Protein AF-A0A2S9G1L8-F1 (afdb_monomer_lite)

Secondary structure (DSSP, 8-state):
--HHHHHHHTTS---TT---BPPP--EEETTEEES----TTEEEEEEEE-TTS-EEEEEEET----TT-TTS-----HHHHHTT-

Structure (mmCIF, N/CA/C/O backbone):
data_AF-A0A2S9G1L8-F1
#
_entry.id   AF-A0A2S9G1L8-F1
#
loop_
_atom_site.group_PDB
_atom_site.id
_atom_site.type_symbol
_atom_site.label_atom_id
_atom_site.label_alt_id
_atom_site.label_comp_id
_atom_site.label_asym_id
_atom_site.label_entity_id
_atom_site.label_seq_id
_atom_site.pdbx_PDB_ins_code
_atom_site.Cartn_x
_atom_site.Cartn_y
_atom_site.Cartn_z
_atom_site.occupancy
_atom_site.B_iso_or_equiv
_atom_site.auth_seq_id
_atom_site.auth_comp_id
_atom_site.auth_asym_id
_atom_site.auth_atom_id
_atom_site.pdbx_PDB_model_num
ATOM 1 N N . ARG A 1 1 ? 12.736 -17.080 -14.527 1.00 77.69 1 ARG A N 1
ATOM 2 C CA . ARG A 1 1 ? 12.614 -15.604 -14.627 1.00 77.69 1 ARG A CA 1
ATOM 3 C C . ARG A 1 1 ? 11.979 -15.289 -15.976 1.00 77.69 1 ARG A C 1
ATOM 5 O O . ARG A 1 1 ? 12.673 -15.387 -16.978 1.00 77.69 1 ARG A O 1
ATOM 12 N N . SER A 1 2 ? 10.672 -15.035 -16.015 1.00 94.88 2 SER A N 1
ATOM 13 C CA . SER A 1 2 ? 9.95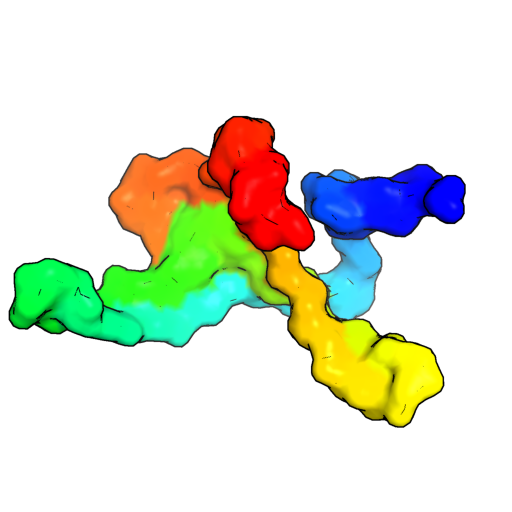2 -14.648 -17.238 1.00 94.88 2 SER A CA 1
ATOM 14 C C . SER A 1 2 ? 9.723 -13.136 -17.257 1.00 94.88 2 SER A C 1
ATOM 16 O O . SER A 1 2 ? 9.755 -12.491 -16.207 1.00 94.88 2 SER A O 1
ATOM 18 N N . ARG A 1 3 ? 9.495 -12.571 -18.448 1.00 95.00 3 ARG A N 1
ATOM 19 C CA . ARG A 1 3 ? 9.118 -11.158 -18.597 1.00 95.00 3 ARG A CA 1
ATOM 20 C C . ARG A 1 3 ? 7.815 -10.861 -17.854 1.00 95.00 3 ARG A C 1
ATOM 22 O O . ARG A 1 3 ? 7.751 -9.869 -17.141 1.00 95.00 3 ARG A O 1
ATOM 29 N N . ASP A 1 4 ? 6.841 -11.757 -17.958 1.00 93.44 4 ASP A N 1
ATOM 30 C CA . ASP A 1 4 ? 5.531 -11.598 -17.321 1.00 93.44 4 ASP A CA 1
ATOM 31 C C . ASP A 1 4 ? 5.637 -11.635 -15.797 1.00 93.44 4 ASP A C 1
ATOM 33 O O . ASP A 1 4 ? 5.053 -10.798 -15.118 1.00 93.44 4 ASP A O 1
ATOM 37 N N . GLY A 1 5 ? 6.463 -12.537 -15.252 1.00 92.31 5 GLY A N 1
ATOM 38 C CA . GLY A 1 5 ? 6.722 -12.591 -13.813 1.00 92.31 5 GLY A CA 1
ATOM 39 C C . GLY A 1 5 ? 7.392 -11.317 -13.299 1.00 92.31 5 GLY A C 1
ATOM 40 O O . GLY A 1 5 ? 7.032 -10.820 -12.238 1.00 92.31 5 GLY A O 1
ATOM 41 N N . LEU A 1 6 ? 8.328 -10.743 -14.064 1.00 94.38 6 LEU A N 1
ATOM 42 C CA . LEU A 1 6 ? 8.898 -9.437 -13.728 1.00 94.38 6 LEU A CA 1
ATOM 43 C C . LEU A 1 6 ? 7.833 -8.335 -13.801 1.00 94.38 6 LEU A C 1
ATOM 45 O O . LEU A 1 6 ? 7.759 -7.521 -12.889 1.00 94.38 6 LEU A O 1
ATOM 49 N N . GLY A 1 7 ? 7.008 -8.333 -14.852 1.00 94.69 7 GLY A N 1
ATOM 50 C CA . GLY A 1 7 ? 5.916 -7.380 -15.043 1.00 94.69 7 GLY A CA 1
ATOM 51 C C . GLY A 1 7 ? 4.921 -7.382 -13.883 1.00 94.69 7 GLY A C 1
ATOM 52 O O . GLY A 1 7 ? 4.560 -6.310 -13.404 1.00 94.69 7 GLY A O 1
ATOM 53 N N . LEU A 1 8 ? 4.556 -8.565 -13.385 1.00 92.19 8 LEU A N 1
ATOM 54 C CA . LEU A 1 8 ? 3.724 -8.730 -12.194 1.00 92.19 8 LEU A CA 1
ATOM 55 C C . LEU A 1 8 ? 4.376 -8.111 -10.955 1.00 92.19 8 LEU A C 1
ATOM 57 O O . LEU A 1 8 ? 3.768 -7.283 -10.282 1.00 92.19 8 LEU A O 1
ATOM 61 N N . LEU A 1 9 ? 5.632 -8.471 -10.677 1.00 91.31 9 LEU A N 1
ATOM 62 C CA . LEU A 1 9 ? 6.340 -8.034 -9.469 1.00 91.31 9 LEU A CA 1
ATOM 63 C C . LEU A 1 9 ? 6.638 -6.529 -9.431 1.00 91.31 9 LEU A C 1
ATOM 65 O O . LEU A 1 9 ? 6.905 -6.001 -8.356 1.00 91.31 9 LEU A O 1
ATOM 69 N N . VAL A 1 10 ? 6.602 -5.836 -10.573 1.00 92.25 10 VAL A N 1
ATOM 70 C CA . VAL A 1 10 ? 6.771 -4.371 -10.648 1.00 92.25 10 VAL A CA 1
ATOM 71 C C . VAL A 1 10 ? 5.465 -3.627 -10.944 1.00 92.25 10 VAL A C 1
ATOM 73 O O . VAL A 1 10 ? 5.490 -2.418 -11.151 1.00 92.25 10 VAL A O 1
ATOM 76 N N . GLY A 1 11 ? 4.327 -4.329 -10.992 1.00 90.25 11 GLY A N 1
ATOM 77 C CA . GLY A 1 11 ? 3.013 -3.736 -11.264 1.00 90.25 11 GLY A CA 1
ATOM 78 C C . GLY A 1 11 ? 2.803 -3.243 -12.700 1.00 90.25 11 GLY A C 1
ATOM 79 O O . GLY A 1 11 ? 1.852 -2.512 -12.956 1.00 90.25 11 GLY A O 1
ATOM 80 N N . ALA A 1 12 ? 3.668 -3.629 -13.642 1.00 93.12 12 ALA A N 1
ATOM 81 C CA . ALA A 1 12 ? 3.526 -3.304 -15.064 1.00 93.12 12 ALA A CA 1
ATOM 82 C C . ALA A 1 12 ? 2.573 -4.259 -15.803 1.00 93.12 12 ALA A C 1
ATOM 84 O O . ALA A 1 12 ? 2.093 -3.936 -16.888 1.00 93.12 12 ALA A O 1
ATOM 85 N N . LEU A 1 13 ? 2.312 -5.435 -15.229 1.00 93.94 13 LEU A N 1
ATOM 86 C CA . LEU A 1 13 ? 1.372 -6.423 -15.744 1.00 93.94 13 LEU A CA 1
ATOM 87 C C . LEU A 1 13 ? 0.519 -6.945 -14.590 1.00 93.94 13 LEU A C 1
ATOM 89 O O . LEU A 1 13 ? 1.025 -7.649 -13.723 1.00 93.94 13 LEU A O 1
ATOM 93 N N . ILE A 1 14 ? -0.771 -6.625 -14.595 1.00 91.62 14 ILE A N 1
ATOM 94 C CA . ILE A 1 14 ? -1.736 -7.163 -13.635 1.00 91.62 14 ILE A CA 1
ATOM 95 C C . ILE A 1 14 ? -2.623 -8.175 -14.374 1.00 91.62 14 ILE A C 1
ATOM 97 O O . ILE A 1 14 ? -3.163 -7.822 -15.427 1.00 91.62 14 ILE A O 1
ATOM 101 N N . PRO A 1 15 ? -2.753 -9.421 -13.880 1.00 90.56 15 PRO A N 1
ATOM 102 C CA . PRO A 1 15 ? -3.670 -10.406 -14.444 1.00 90.56 15 PRO A CA 1
ATOM 103 C C . PRO A 1 15 ? -5.095 -9.853 -14.519 1.00 90.56 15 PRO A C 1
ATOM 105 O O . PRO A 1 15 ? -5.526 -9.122 -13.631 1.00 90.56 15 PRO A O 1
ATOM 108 N N . SER A 1 16 ? -5.837 -10.188 -15.574 1.00 91.75 16 SER A N 1
ATOM 109 C CA . SER A 1 16 ? -7.181 -9.634 -15.804 1.00 91.75 16 SER A CA 1
ATOM 110 C C . SER A 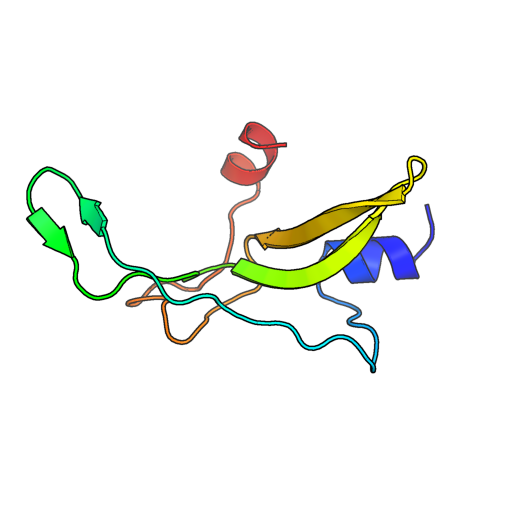1 16 ? -8.212 -10.038 -14.745 1.00 91.75 16 SER A C 1
ATOM 112 O O . SER A 1 16 ? -9.244 -9.390 -14.616 1.00 91.75 16 SER A O 1
ATOM 114 N N . ASP A 1 17 ? -7.953 -11.131 -14.037 1.00 90.69 17 ASP A N 1
ATOM 115 C CA . ASP A 1 17 ? -8.756 -11.680 -12.948 1.00 90.69 17 ASP A CA 1
ATOM 116 C C . ASP A 1 17 ? -8.293 -11.208 -11.559 1.00 90.69 17 ASP A C 1
ATOM 118 O O . ASP A 1 17 ? -9.003 -11.407 -10.572 1.00 90.69 17 ASP A O 1
ATOM 122 N N . ALA A 1 18 ? -7.136 -10.545 -11.463 1.00 91.81 18 ALA A N 1
ATOM 123 C CA . ALA A 1 18 ? -6.691 -9.941 -10.218 1.00 91.81 18 ALA A CA 1
ATOM 124 C C . ALA A 1 18 ? -7.530 -8.696 -9.907 1.00 91.81 18 ALA A C 1
ATOM 126 O O . ALA A 1 18 ? -7.788 -7.855 -10.769 1.00 91.81 18 ALA A O 1
ATOM 127 N N . THR A 1 19 ? -7.913 -8.547 -8.640 1.00 94.56 19 THR A N 1
ATOM 128 C CA . THR A 1 19 ? -8.603 -7.354 -8.135 1.00 94.56 19 THR A CA 1
ATOM 129 C C . THR A 1 19 ? -7.735 -6.708 -7.061 1.00 94.56 19 THR A C 1
ATOM 131 O O . THR A 1 19 ? -7.908 -7.014 -5.881 1.00 94.56 19 TH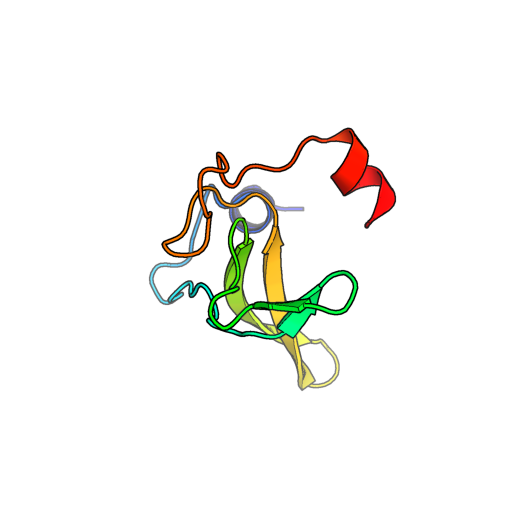R A O 1
ATOM 134 N N . PRO A 1 20 ? -6.769 -5.846 -7.437 1.00 95.44 20 PRO A N 1
ATOM 135 C CA . PRO A 1 20 ? -5.898 -5.218 -6.461 1.00 95.44 20 PRO A CA 1
ATOM 136 C C . PRO A 1 20 ? -6.678 -4.335 -5.490 1.00 95.44 20 PRO A C 1
ATOM 138 O O . PRO A 1 20 ? -7.529 -3.546 -5.908 1.00 95.44 20 PRO A O 1
ATOM 141 N N . VAL A 1 21 ? -6.353 -4.413 -4.202 1.00 97.31 21 VAL A N 1
ATOM 142 C CA . VAL A 1 21 ? -7.012 -3.615 -3.161 1.00 97.31 21 VAL A CA 1
ATOM 143 C C . VAL A 1 21 ? -6.002 -2.868 -2.303 1.00 97.31 21 VAL A C 1
ATOM 145 O O . VAL A 1 21 ? -4.916 -3.359 -2.020 1.00 97.31 21 VAL A O 1
ATOM 148 N N . ALA A 1 22 ? -6.381 -1.668 -1.867 1.00 98.25 22 ALA A N 1
ATOM 149 C CA . ALA A 1 22 ? -5.713 -0.972 -0.774 1.00 98.25 22 ALA A CA 1
ATOM 150 C C . ALA A 1 22 ? -6.543 -1.192 0.492 1.00 98.25 22 ALA A C 1
ATOM 152 O O . ALA A 1 22 ? -7.734 -0.869 0.508 1.00 98.25 22 ALA A O 1
ATOM 153 N N . GLN A 1 23 ? -5.945 -1.737 1.545 1.00 98.44 23 GLN A N 1
ATOM 154 C CA . GLN A 1 23 ? -6.653 -2.028 2.783 1.00 98.44 23 GLN A CA 1
ATOM 155 C C . GLN A 1 23 ? -6.766 -0.766 3.643 1.00 98.44 23 GLN A C 1
ATOM 157 O O . GLN A 1 23 ? -5.834 0.034 3.752 1.00 98.44 23 GLN A O 1
ATOM 162 N N . ALA A 1 24 ? -7.929 -0.578 4.268 1.00 98.25 24 ALA A N 1
ATOM 163 C CA . ALA A 1 24 ? -8.148 0.470 5.257 1.00 98.25 24 ALA A CA 1
ATOM 164 C C . ALA A 1 24 ? -7.788 -0.050 6.651 1.00 98.25 24 ALA A C 1
ATOM 166 O O . ALA A 1 24 ? -8.188 -1.147 7.032 1.00 98.25 24 ALA A O 1
ATOM 167 N N . TYR A 1 25 ? -7.097 0.764 7.443 1.00 98.38 25 TYR A N 1
ATOM 168 C CA . TYR A 1 25 ? -6.848 0.478 8.854 1.00 98.38 25 TYR A CA 1
ATOM 169 C C . TYR A 1 25 ? -6.668 1.778 9.646 1.00 98.38 25 TYR A C 1
ATOM 171 O O . TYR A 1 25 ? -6.663 2.875 9.087 1.00 98.38 25 TYR A O 1
ATOM 179 N N . ALA A 1 26 ? -6.533 1.663 10.964 1.00 98.31 26 ALA A N 1
ATOM 180 C CA . ALA A 1 26 ? -6.292 2.761 11.897 1.00 98.31 26 ALA A CA 1
ATOM 181 C C . ALA A 1 26 ? -5.197 2.351 12.892 1.00 98.31 26 ALA A C 1
ATOM 183 O O . ALA A 1 26 ? -4.804 1.186 12.941 1.00 98.31 26 ALA A O 1
ATOM 184 N N . GLY A 1 27 ? -4.682 3.288 13.686 1.00 98.25 27 GLY A N 1
ATOM 185 C CA . GLY A 1 27 ? -3.670 2.941 14.684 1.00 98.25 27 GLY A CA 1
ATOM 186 C C . GLY A 1 27 ? -3.165 4.123 15.492 1.00 98.25 27 GLY A C 1
ATOM 187 O O . GLY A 1 27 ? -3.378 5.275 15.129 1.00 98.25 27 GLY A O 1
ATOM 188 N N . HIS A 1 28 ? -2.475 3.835 16.594 1.00 98.25 28 HIS A N 1
ATOM 189 C CA . HIS A 1 28 ? -1.787 4.861 17.372 1.00 98.25 28 HIS A CA 1
ATOM 190 C C . HIS A 1 28 ? -0.395 5.116 16.786 1.00 98.25 28 HIS A C 1
ATOM 192 O O . HIS A 1 28 ? 0.396 4.188 16.632 1.00 98.25 28 HIS A O 1
ATOM 198 N N . GLN A 1 29 ? -0.080 6.372 16.472 1.00 97.69 29 GLN A N 1
ATOM 199 C CA . GLN A 1 29 ? 1.249 6.796 16.032 1.00 97.69 29 GLN A CA 1
ATOM 200 C C . GLN A 1 29 ? 1.790 7.810 17.038 1.00 97.69 29 GLN A C 1
ATOM 202 O O . GLN A 1 29 ? 1.145 8.826 17.291 1.00 97.69 29 GLN A O 1
ATOM 207 N N . PHE A 1 30 ? 2.956 7.524 17.626 1.00 97.75 30 PHE A N 1
ATOM 208 C CA . PHE A 1 30 ? 3.611 8.400 18.610 1.00 97.75 30 PHE A CA 1
ATOM 209 C C . PHE A 1 30 ? 2.681 8.836 19.764 1.00 97.75 30 PHE A C 1
ATOM 211 O O . PHE A 1 30 ? 2.693 9.987 20.186 1.00 97.75 30 PHE A O 1
ATOM 218 N N . GLY A 1 31 ? 1.840 7.917 20.252 1.00 97.56 31 GLY A N 1
ATOM 219 C CA . GLY A 1 31 ? 0.907 8.153 21.362 1.00 97.56 31 GLY A CA 1
ATOM 220 C C . GLY A 1 31 ? -0.448 8.763 20.976 1.00 97.56 31 GLY A C 1
ATOM 221 O O . GLY A 1 31 ? -1.362 8.737 21.792 1.00 97.56 31 GLY A O 1
ATOM 222 N N . GLY A 1 32 ? -0.628 9.251 19.745 1.00 98.50 32 GLY A N 1
ATOM 223 C CA . GLY A 1 32 ? -1.912 9.768 19.259 1.00 98.50 32 GLY A CA 1
ATOM 224 C C . GLY A 1 32 ? -2.678 8.748 18.418 1.00 98.50 32 GLY A C 1
ATOM 225 O O . GLY A 1 32 ? -2.089 8.096 17.555 1.00 98.50 32 GLY A O 1
ATOM 226 N N . PHE A 1 33 ? -3.993 8.621 18.626 1.00 98.25 33 PHE A N 1
ATOM 227 C CA . PHE A 1 33 ? -4.836 7.789 17.765 1.00 98.25 33 PHE A CA 1
ATOM 228 C C . PHE A 1 33 ? -5.050 8.444 16.398 1.00 98.25 33 PHE A C 1
ATOM 230 O O . PHE A 1 33 ? -5.511 9.581 16.312 1.00 98.25 33 PHE A O 1
ATOM 237 N N . GLN A 1 34 ? -4.761 7.705 15.328 1.00 97.62 34 GLN A N 1
ATOM 238 C CA . GLN A 1 34 ? -5.062 8.087 13.955 1.00 97.62 34 GLN A CA 1
ATOM 239 C C . GLN A 1 34 ? -6.227 7.238 13.437 1.00 97.62 34 GLN A C 1
ATOM 241 O O . GLN A 1 34 ? -6.023 6.063 13.116 1.00 97.62 34 GLN A O 1
ATOM 246 N N . PRO A 1 35 ? -7.442 7.809 13.312 1.00 97.00 35 PRO A N 1
ATOM 247 C CA . PRO A 1 35 ? -8.636 7.053 12.930 1.00 97.00 35 PRO A CA 1
ATOM 248 C C . PRO A 1 35 ? -8.630 6.620 11.461 1.00 97.00 35 PRO A C 1
ATOM 250 O O . PRO A 1 35 ? -9.465 5.819 11.054 1.00 97.00 35 PRO A O 1
ATOM 253 N N . ARG A 1 36 ? -7.718 7.166 10.647 1.00 96.38 36 ARG A N 1
ATOM 254 C CA . ARG A 1 36 ? -7.629 6.871 9.219 1.00 96.38 36 ARG A CA 1
ATOM 255 C C . ARG A 1 36 ? -6.178 6.737 8.777 1.00 96.38 36 ARG A C 1
ATOM 257 O O . ARG A 1 36 ? -5.492 7.726 8.508 1.00 96.38 36 ARG A O 1
ATOM 264 N N . LEU A 1 37 ? -5.741 5.489 8.708 1.00 97.69 37 LEU A N 1
ATOM 265 C CA . LEU A 1 37 ? -4.558 5.035 7.992 1.00 97.69 37 LEU A CA 1
ATOM 266 C C . LEU A 1 37 ? -5.039 4.235 6.768 1.00 97.69 37 LEU A C 1
ATOM 268 O O . LEU A 1 37 ? -6.048 4.592 6.161 1.00 97.69 37 LEU A O 1
ATOM 272 N N . GLY A 1 38 ? -4.309 3.191 6.400 1.00 98.06 38 GLY A N 1
ATOM 273 C CA . GLY A 1 38 ? -4.537 2.385 5.213 1.00 98.06 38 GLY A CA 1
ATOM 274 C C . GLY A 1 38 ? -3.272 2.272 4.375 1.00 98.06 38 GLY A C 1
ATOM 275 O O . GLY A 1 38 ? -2.289 2.988 4.614 1.00 98.06 38 GLY A O 1
ATOM 276 N N . ASP A 1 39 ? -3.317 1.401 3.374 1.00 98.44 39 ASP A N 1
ATOM 277 C CA . ASP A 1 39 ? -2.211 1.171 2.452 1.00 98.44 39 ASP A CA 1
ATOM 278 C C . ASP A 1 39 ? -1.992 2.390 1.563 1.00 98.44 39 ASP A C 1
ATOM 280 O O . ASP A 1 39 ? -2.473 2.473 0.439 1.00 98.44 39 ASP A O 1
ATOM 284 N N . GLY A 1 40 ? -1.272 3.391 2.066 1.00 97.94 40 GLY A N 1
ATOM 285 C CA . GLY A 1 40 ? -1.076 4.657 1.357 1.00 97.94 40 GLY A CA 1
ATOM 286 C C . GLY A 1 40 ? -0.134 4.580 0.151 1.00 97.94 40 GLY A C 1
ATOM 287 O O . GLY A 1 40 ? -0.054 5.536 -0.617 1.00 97.94 40 GLY A O 1
ATOM 288 N N . ARG A 1 41 ? 0.603 3.473 0.013 1.00 97.56 41 ARG A N 1
ATOM 289 C CA . ARG A 1 41 ? 1.619 3.249 -1.030 1.00 97.56 41 ARG A CA 1
ATOM 290 C C . ARG A 1 41 ? 1.766 1.778 -1.421 1.00 97.56 41 ARG A C 1
ATOM 292 O O . ARG A 1 41 ? 2.852 1.361 -1.813 1.00 97.56 41 ARG A O 1
ATOM 299 N N . ALA A 1 42 ? 0.746 0.967 -1.179 1.00 97.38 42 ALA A N 1
ATOM 300 C CA . ALA A 1 42 ? 0.781 -0.452 -1.493 1.00 97.38 42 ALA A CA 1
ATOM 301 C C . ALA A 1 42 ? -0.587 -0.917 -1.985 1.00 97.38 42 ALA A C 1
ATOM 303 O O . ALA A 1 42 ? -1.609 -0.326 -1.638 1.00 97.38 42 ALA A O 1
ATOM 304 N N . LEU A 1 43 ? -0.578 -1.969 -2.794 1.00 97.31 43 LEU A N 1
ATOM 305 C CA . LEU A 1 43 ? -1.770 -2.708 -3.187 1.00 97.31 43 LEU A CA 1
ATOM 306 C C . LEU A 1 43 ? -1.547 -4.188 -2.894 1.00 97.31 43 LEU A C 1
ATOM 308 O O . LEU A 1 43 ? -0.508 -4.738 -3.268 1.00 97.31 43 LEU A O 1
ATOM 312 N N . LEU A 1 44 ? -2.522 -4.832 -2.260 1.00 97.25 44 LEU A N 1
ATOM 313 C CA . LEU A 1 44 ? -2.642 -6.283 -2.253 1.00 97.25 44 LEU A CA 1
ATOM 314 C C . LEU A 1 44 ? -3.083 -6.687 -3.653 1.00 97.25 44 LEU A C 1
ATOM 316 O O . LEU A 1 44 ? -4.216 -6.410 -4.034 1.00 97.25 44 LEU A O 1
ATOM 320 N N . LEU A 1 45 ? -2.189 -7.288 -4.434 1.00 95.06 45 LEU A N 1
ATOM 321 C CA . LEU A 1 45 ? -2.499 -7.730 -5.795 1.00 95.06 45 LEU A CA 1
ATOM 322 C C . LEU A 1 45 ? -3.405 -8.967 -5.797 1.00 95.06 45 LEU A C 1
ATOM 324 O O . LEU A 1 45 ? -4.166 -9.170 -6.740 1.00 95.06 45 LEU A O 1
ATOM 328 N N . GLY A 1 46 ? -3.311 -9.776 -4.744 1.00 93.56 46 GLY A N 1
ATOM 329 C CA . GLY A 1 46 ? -4.071 -11.001 -4.546 1.00 93.56 46 GLY A CA 1
ATOM 330 C C . GLY A 1 46 ? -3.329 -11.958 -3.620 1.00 93.56 46 GLY A C 1
ATOM 331 O O . GLY A 1 46 ? -2.342 -11.588 -2.981 1.00 93.56 46 GLY A O 1
ATOM 332 N N . GLU A 1 47 ? -3.790 -13.201 -3.594 1.00 94.12 47 GLU A N 1
ATOM 333 C CA . GLU A 1 47 ? -3.215 -14.284 -2.803 1.00 94.12 47 GLU A CA 1
ATOM 334 C C . GLU A 1 47 ? -2.672 -15.369 -3.737 1.00 94.12 47 GLU A C 1
ATOM 336 O O . GLU A 1 47 ? -3.270 -15.693 -4.764 1.00 94.12 47 GLU A O 1
ATOM 341 N N . LEU A 1 48 ? -1.526 -15.939 -3.384 1.00 91.00 48 LEU A N 1
ATOM 342 C CA . LEU A 1 48 ? -0.894 -17.044 -4.090 1.00 91.00 48 LEU A CA 1
ATOM 343 C C . LEU A 1 48 ? -0.898 -18.278 -3.197 1.00 91.00 48 LEU A C 1
ATOM 345 O O . LEU A 1 48 ? -0.596 -18.195 -2.010 1.00 91.00 48 LEU A O 1
ATOM 349 N N . THR A 1 49 ? -1.182 -19.441 -3.773 1.00 95.31 49 THR A N 1
ATOM 350 C CA . THR A 1 49 ? -0.942 -20.718 -3.094 1.00 95.31 49 THR A CA 1
ATOM 351 C C . THR A 1 49 ? 0.528 -21.096 -3.261 1.00 95.31 49 THR A C 1
ATOM 353 O O . THR A 1 49 ? 1.019 -21.226 -4.383 1.00 95.31 49 THR A O 1
ATOM 356 N N . ASP A 1 50 ? 1.248 -21.241 -2.153 1.00 94.31 50 ASP A N 1
ATOM 357 C CA . ASP A 1 50 ? 2.636 -21.683 -2.146 1.00 94.31 50 ASP A CA 1
ATOM 358 C C . ASP A 1 50 ? 2.758 -23.195 -2.409 1.00 94.31 50 ASP A C 1
ATOM 360 O O . ASP A 1 50 ? 1.773 -23.933 -2.466 1.00 94.31 50 ASP A O 1
ATOM 364 N N . ALA A 1 51 ? 3.990 -23.684 -2.576 1.00 95.00 51 ALA A N 1
ATOM 365 C CA . ALA A 1 51 ? 4.249 -25.090 -2.894 1.00 95.00 51 ALA A CA 1
ATOM 366 C C . ALA A 1 51 ? 3.799 -26.074 -1.795 1.00 95.00 51 ALA A C 1
ATOM 368 O O . ALA A 1 51 ? 3.699 -27.271 -2.056 1.00 95.00 51 ALA A O 1
ATOM 369 N N . SER A 1 52 ? 3.542 -25.586 -0.579 1.00 96.94 52 SER A N 1
ATOM 370 C CA . SER A 1 52 ? 3.010 -26.379 0.532 1.00 96.94 52 SER A CA 1
ATOM 371 C C . SER A 1 52 ? 1.486 -26.302 0.652 1.00 96.94 52 SER A C 1
ATOM 373 O O . SER A 1 52 ? 0.917 -26.910 1.556 1.00 96.94 52 SER A O 1
ATOM 375 N N . GLY A 1 53 ? 0.817 -25.582 -0.254 1.00 96.88 53 GLY A N 1
ATOM 376 C CA . GLY A 1 53 ? -0.628 -25.359 -0.222 1.00 96.88 53 GLY A CA 1
ATOM 377 C C . GLY A 1 53 ? -1.058 -24.183 0.660 1.00 96.88 53 GLY A C 1
ATOM 378 O O . GLY A 1 53 ? -2.253 -23.974 0.846 1.00 96.88 53 GLY A O 1
ATOM 379 N N . GLY A 1 54 ? -0.116 -23.419 1.219 1.00 97.69 54 GLY A N 1
ATOM 380 C CA . GLY A 1 54 ? -0.407 -22.261 2.061 1.00 97.69 54 GLY A CA 1
ATOM 381 C C . GLY A 1 54 ? -0.723 -21.015 1.238 1.00 97.69 54 GLY A C 1
ATOM 382 O O . GLY A 1 54 ? -0.085 -20.768 0.220 1.00 97.69 54 GLY A O 1
ATOM 383 N N . LEU A 1 55 ? -1.677 -20.201 1.688 1.00 97.12 55 LEU A N 1
ATOM 384 C CA . LEU A 1 55 ? -1.956 -18.905 1.067 1.00 97.12 55 LEU A CA 1
ATOM 385 C C . LEU A 1 55 ? -0.916 -17.856 1.482 1.00 97.12 55 LEU A C 1
ATOM 387 O O . LEU A 1 55 ? -0.491 -17.794 2.640 1.00 97.12 55 LEU A O 1
ATOM 391 N N . ARG A 1 56 ? -0.500 -17.037 0.516 1.00 96.12 56 ARG A N 1
ATOM 392 C CA . ARG A 1 56 ? 0.459 -15.943 0.668 1.00 96.12 56 ARG A CA 1
ATOM 393 C C . ARG A 1 56 ? -0.054 -14.698 -0.030 1.00 96.12 56 ARG A C 1
ATOM 395 O O . ARG A 1 56 ? -0.243 -14.706 -1.243 1.00 96.12 56 ARG A O 1
ATOM 402 N N . ASP A 1 57 ? -0.175 -13.616 0.717 1.00 96.19 57 ASP A N 1
ATOM 403 C CA . ASP A 1 57 ? -0.487 -12.306 0.160 1.00 96.19 57 ASP A CA 1
ATOM 404 C C . ASP A 1 57 ? 0.654 -11.810 -0.730 1.00 96.19 57 ASP A C 1
ATOM 406 O O . ASP A 1 57 ? 1.822 -11.786 -0.327 1.00 96.19 57 ASP A O 1
ATOM 410 N N . LEU A 1 58 ? 0.308 -11.350 -1.930 1.00 94.50 58 LEU A N 1
ATOM 411 C CA . LEU A 1 58 ? 1.217 -10.619 -2.799 1.00 94.50 58 LEU A CA 1
ATOM 412 C C . LEU A 1 58 ? 0.942 -9.119 -2.675 1.00 94.50 58 LEU A C 1
ATOM 414 O O . LEU A 1 58 ? 0.113 -8.557 -3.390 1.00 94.50 58 LEU A O 1
ATOM 418 N N . HIS A 1 59 ? 1.663 -8.460 -1.770 1.00 96.75 59 HIS A N 1
ATOM 419 C CA . HIS A 1 59 ? 1.602 -7.011 -1.582 1.00 96.75 59 HIS A CA 1
ATOM 420 C C . HIS A 1 59 ? 2.678 -6.291 -2.407 1.00 96.75 59 HIS A C 1
ATOM 422 O O . HIS A 1 59 ? 3.875 -6.497 -2.202 1.00 96.75 59 HIS A O 1
ATOM 428 N N . LEU A 1 60 ? 2.264 -5.391 -3.303 1.00 96.38 60 LEU A N 1
ATOM 429 C CA . LEU A 1 60 ? 3.174 -4.564 -4.094 1.00 96.38 60 LEU A CA 1
ATOM 430 C C . LEU A 1 60 ? 3.389 -3.206 -3.425 1.00 96.38 60 LEU A C 1
ATOM 432 O O . LEU A 1 60 ? 2.533 -2.325 -3.485 1.00 96.38 60 LEU A O 1
ATOM 436 N N . LYS A 1 61 ? 4.556 -3.022 -2.806 1.00 97.19 61 LYS A N 1
ATOM 437 C CA . LYS A 1 61 ? 4.947 -1.765 -2.158 1.00 97.19 61 LYS A CA 1
ATOM 438 C C . LYS A 1 61 ? 5.540 -0.780 -3.165 1.00 97.19 61 LYS A C 1
ATOM 440 O O . LYS A 1 61 ? 6.406 -1.130 -3.957 1.00 97.19 61 LYS A O 1
ATOM 445 N N . GLY A 1 62 ? 5.108 0.475 -3.093 1.00 96.50 62 GLY A N 1
ATOM 446 C CA . GLY A 1 62 ? 5.450 1.509 -4.069 1.00 96.50 62 GLY A CA 1
ATOM 447 C C . GLY A 1 62 ? 4.596 1.458 -5.336 1.00 96.50 62 GLY A C 1
ATOM 448 O O . GLY A 1 62 ? 5.006 2.012 -6.350 1.00 96.50 62 GLY A O 1
ATOM 449 N N . SER A 1 63 ? 3.423 0.818 -5.284 1.00 95.44 63 SER A N 1
ATOM 450 C CA . SER A 1 63 ? 2.487 0.661 -6.408 1.00 95.44 63 SER A CA 1
ATOM 451 C C . SER A 1 63 ? 1.836 1.967 -6.887 1.00 95.44 63 SER A C 1
ATOM 453 O O . SER A 1 63 ? 1.040 1.946 -7.821 1.00 95.44 63 SER A O 1
ATOM 455 N N . GLY A 1 64 ? 2.131 3.099 -6.243 1.00 95.19 64 GLY A N 1
ATOM 456 C CA . GLY A 1 64 ? 1.516 4.392 -6.514 1.00 95.19 64 GLY A CA 1
ATOM 457 C C . GLY A 1 64 ? 0.487 4.797 -5.460 1.00 95.19 64 GLY A C 1
ATOM 458 O O . GLY A 1 64 ? 0.302 4.147 -4.427 1.00 95.19 64 GLY A O 1
ATOM 459 N N . ARG A 1 65 ? -0.152 5.947 -5.701 1.00 96.94 65 ARG A N 1
ATOM 460 C CA . ARG A 1 65 ? -1.103 6.554 -4.759 1.00 96.94 65 ARG A CA 1
ATOM 461 C C . ARG A 1 65 ? -2.372 5.722 -4.645 1.00 96.94 65 ARG A C 1
ATOM 463 O O . ARG A 1 65 ? -2.960 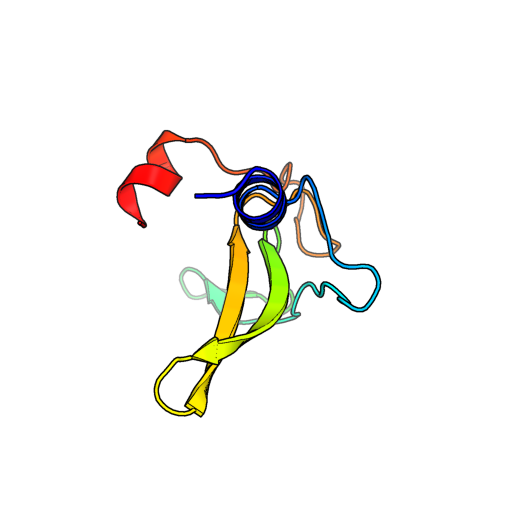5.327 -5.645 1.00 96.94 65 ARG A O 1
ATOM 470 N N . THR A 1 66 ? -2.855 5.594 -3.417 1.00 97.31 66 THR A N 1
ATOM 471 C CA . THR A 1 66 ? -4.179 5.053 -3.095 1.00 97.31 66 THR A CA 1
ATOM 472 C C . THR A 1 66 ? -5.026 6.136 -2.409 1.00 97.31 66 THR A C 1
ATOM 474 O O . THR A 1 66 ? -4.493 7.194 -2.038 1.00 97.31 66 THR A O 1
ATOM 477 N N . PRO A 1 67 ? -6.326 5.895 -2.150 1.00 97.06 67 PRO A N 1
ATOM 478 C CA . PRO A 1 67 ? -7.139 6.784 -1.314 1.00 97.06 67 PRO A CA 1
ATOM 479 C C . PRO A 1 67 ? -6.547 7.060 0.085 1.00 97.06 67 PRO A C 1
ATOM 481 O O . PRO A 1 67 ? -6.887 8.065 0.710 1.00 97.06 67 PRO A O 1
ATOM 484 N N . PHE A 1 68 ? -5.620 6.220 0.569 1.00 97.94 68 PHE A N 1
ATOM 485 C CA . PHE A 1 68 ? -4.978 6.339 1.884 1.00 97.94 68 PHE A CA 1
ATOM 486 C C . PHE A 1 68 ? -3.608 7.047 1.856 1.00 97.94 68 PHE A C 1
ATOM 488 O O . PHE A 1 68 ? -2.939 7.142 2.887 1.00 97.94 68 PHE A O 1
ATOM 495 N N . ALA A 1 69 ? -3.176 7.586 0.707 1.00 96.06 69 ALA A N 1
ATOM 496 C CA . ALA A 1 69 ? -1.842 8.177 0.529 1.00 96.06 69 ALA A CA 1
ATOM 497 C C . ALA A 1 69 ? -1.570 9.447 1.367 1.00 96.06 69 ALA A C 1
ATOM 499 O O . ALA A 1 69 ? -0.412 9.818 1.545 1.00 96.06 69 ALA A O 1
ATOM 500 N N . ARG A 1 70 ? -2.609 10.124 1.888 1.00 93.25 70 ARG A N 1
ATOM 501 C CA . ARG A 1 70 ? -2.511 11.285 2.812 1.00 93.25 70 ARG A CA 1
ATOM 502 C C . ARG A 1 70 ? -1.510 12.376 2.376 1.00 93.25 70 ARG A C 1
ATOM 504 O O . ARG A 1 70 ? -0.832 12.970 3.205 1.00 93.25 70 ARG A O 1
ATOM 511 N N . GLY A 1 71 ? -1.436 12.640 1.070 1.00 92.81 71 GLY A N 1
ATOM 512 C CA . GLY A 1 71 ? -0.552 13.652 0.475 1.00 92.81 71 GLY A CA 1
ATOM 513 C C . GLY A 1 71 ? 0.779 13.121 -0.069 1.00 92.81 71 GLY A C 1
ATOM 514 O O . GLY A 1 71 ? 1.463 13.858 -0.769 1.00 92.81 71 GLY A O 1
ATOM 515 N N . GLY A 1 72 ? 1.124 11.855 0.180 1.00 95.38 72 GLY A N 1
ATOM 516 C CA . GLY A 1 72 ? 2.272 11.196 -0.445 1.00 95.38 72 GLY A CA 1
ATOM 517 C C . GLY A 1 72 ? 2.038 10.837 -1.917 1.00 95.38 72 GLY A C 1
ATOM 518 O O . GLY A 1 72 ? 0.897 10.717 -2.375 1.00 95.38 72 GLY A O 1
ATOM 519 N N . ASP A 1 73 ? 3.137 10.624 -2.641 1.00 96.62 73 ASP A N 1
ATOM 520 C CA . ASP A 1 73 ? 3.164 10.174 -4.041 1.00 96.62 73 ASP A CA 1
ATOM 521 C C . ASP A 1 73 ? 2.884 8.669 -4.209 1.00 96.62 73 ASP A C 1
ATOM 523 O O . ASP A 1 73 ? 2.657 8.200 -5.321 1.00 96.62 73 ASP A O 1
ATOM 527 N N . GLY A 1 74 ? 2.854 7.914 -3.107 1.00 96.50 74 GLY A N 1
ATOM 528 C CA . GLY A 1 74 ? 2.572 6.481 -3.104 1.00 96.50 74 GLY A CA 1
ATOM 529 C C . GLY A 1 74 ? 3.681 5.618 -3.717 1.00 96.50 74 GLY A C 1
ATOM 530 O O . GLY A 1 74 ? 3.490 4.416 -3.888 1.00 96.50 74 GLY A O 1
ATOM 531 N N . LEU A 1 75 ? 4.836 6.204 -4.035 1.00 96.44 75 LEU A N 1
ATOM 532 C CA . LEU A 1 75 ? 5.975 5.495 -4.605 1.00 96.44 75 LEU A CA 1
ATOM 533 C C . LEU A 1 75 ? 6.958 5.071 -3.508 1.00 96.44 75 LEU A C 1
ATOM 535 O O . LEU A 1 75 ? 6.890 5.494 -2.348 1.00 96.44 75 LEU A O 1
ATOM 539 N N . ALA A 1 76 ? 7.882 4.187 -3.872 1.00 95.56 76 ALA A N 1
ATOM 540 C CA . ALA A 1 76 ? 8.952 3.747 -2.994 1.00 95.56 76 ALA A CA 1
ATOM 541 C C . ALA A 1 76 ? 10.312 4.008 -3.641 1.00 95.56 76 ALA A C 1
ATOM 543 O O . ALA A 1 76 ? 10.584 3.582 -4.761 1.00 95.56 76 ALA A O 1
ATOM 544 N N . ALA A 1 77 ? 11.189 4.698 -2.913 1.00 96.19 77 ALA A N 1
ATOM 545 C CA . ALA A 1 77 ? 12.574 4.850 -3.326 1.00 96.19 77 ALA A CA 1
ATOM 546 C C . ALA A 1 77 ? 13.313 3.504 -3.234 1.00 96.19 77 ALA A C 1
ATOM 548 O O . ALA A 1 77 ? 13.080 2.714 -2.316 1.00 96.19 77 ALA A O 1
ATOM 549 N N . VAL A 1 78 ? 14.263 3.286 -4.146 1.00 95.38 78 VAL A N 1
ATOM 550 C CA . VAL A 1 78 ? 15.050 2.043 -4.234 1.00 95.38 78 VAL A CA 1
ATOM 551 C C . VAL A 1 78 ? 15.785 1.736 -2.924 1.00 95.38 78 VAL A C 1
ATOM 553 O O . VAL A 1 78 ? 15.752 0.605 -2.452 1.00 95.38 78 VAL A O 1
ATOM 556 N N . GLY A 1 79 ? 16.401 2.743 -2.292 1.00 97.75 79 GLY A N 1
ATOM 557 C CA . GLY A 1 79 ?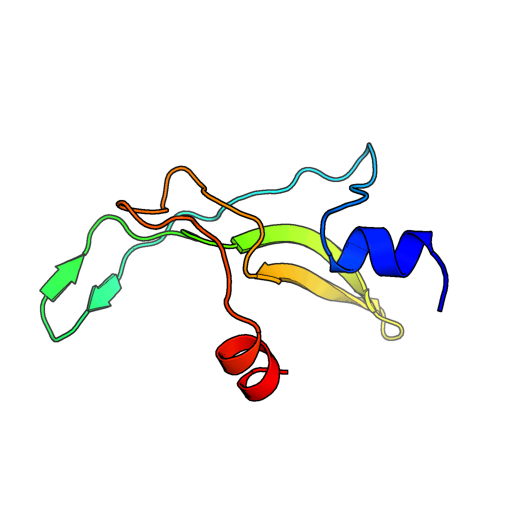 17.194 2.557 -1.069 1.00 97.75 79 GLY A CA 1
ATOM 558 C C . GLY A 1 79 ? 16.427 1.883 0.082 1.00 97.75 79 GLY A C 1
ATOM 559 O O . GLY A 1 79 ? 16.912 0.892 0.617 1.00 97.75 79 GLY A O 1
ATOM 560 N N . PRO A 1 80 ? 15.245 2.388 0.484 1.00 95.75 80 PRO A N 1
ATOM 561 C CA . PRO A 1 80 ? 14.370 1.702 1.434 1.00 95.75 80 PRO A CA 1
ATOM 562 C C . PRO A 1 80 ? 13.945 0.289 1.017 1.00 95.75 80 PRO A C 1
ATOM 564 O O . PRO A 1 80 ? 13.943 -0.586 1.872 1.00 95.75 80 PRO A O 1
ATOM 567 N N . MET A 1 81 ? 13.622 0.049 -0.260 1.00 95.56 81 MET A N 1
ATOM 568 C CA . MET A 1 81 ? 13.183 -1.280 -0.722 1.00 95.56 81 MET A CA 1
ATOM 569 C C . MET A 1 81 ? 14.294 -2.324 -0.620 1.00 95.56 81 MET A C 1
ATOM 571 O O . MET A 1 81 ? 14.044 -3.441 -0.185 1.00 95.56 81 MET A O 1
ATOM 575 N N . LEU A 1 82 ? 15.539 -1.939 -0.914 1.00 95.62 82 LEU A N 1
ATOM 576 C CA . LEU A 1 82 ? 16.702 -2.816 -0.753 1.00 95.62 82 LEU A CA 1
ATOM 577 C C . LEU A 1 82 ? 17.019 -3.177 0.706 1.00 95.62 82 LEU A C 1
ATOM 579 O O . LEU A 1 82 ? 17.752 -4.130 0.936 1.00 95.62 82 LEU A O 1
ATOM 583 N N . ARG A 1 83 ? 16.516 -2.418 1.688 1.00 97.25 83 ARG 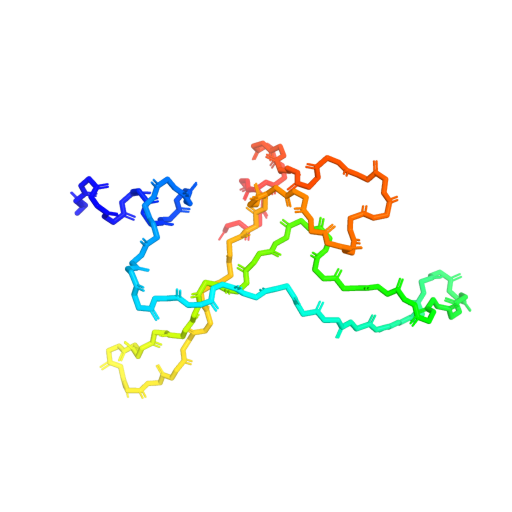A N 1
ATOM 584 C CA . ARG A 1 83 ? 16.705 -2.720 3.120 1.00 97.25 83 ARG A CA 1
ATOM 585 C C . ARG A 1 83 ? 15.605 -3.602 3.709 1.00 97.25 83 ARG A C 1
ATOM 587 O O . ARG A 1 83 ? 15.737 -4.020 4.853 1.00 97.25 83 ARG A O 1
ATOM 594 N N . GLU A 1 84 ? 14.512 -3.789 2.980 1.00 93.94 84 GLU A N 1
ATOM 595 C CA . GLU A 1 84 ? 13.311 -4.485 3.449 1.00 93.94 84 GLU A CA 1
ATOM 596 C C . GLU A 1 84 ? 13.090 -5.836 2.751 1.00 93.94 84 GLU A C 1
ATOM 598 O O . GLU A 1 84 ? 12.318 -6.639 3.264 1.00 93.94 84 GLU A O 1
ATOM 603 N N . TYR A 1 85 ? 13.766 -6.080 1.618 1.00 81.00 85 TYR A N 1
ATOM 604 C CA . TYR A 1 85 ? 13.856 -7.387 0.949 1.00 81.00 85 TYR A CA 1
ATOM 605 C C . TYR A 1 85 ? 14.667 -8.388 1.779 1.00 81.00 85 TYR A C 1
ATOM 607 O O . TYR A 1 85 ? 14.215 -9.549 1.888 1.00 81.00 85 TYR A O 1
#

Radius of gyration: 14.7 Å; chains: 1; bounding box: 26×40×40 Å

pLDDT: mean 95.31, std 3.31, range [77.69, 98.5]

Sequence (85 aa):
RSRDGLGLLVGALIPSDATPVAQAYAGHQFGGFQPRLGDGRALLLGELTDASGGLRDLHLKGSGRTPFARGGDGLAAVGPMLREY

Foldseek 3Di:
DDPQVVCVQQVVDQPPPWDKDKDWDWDDDPNRTGRTAILQQKIFRDWDQDPVRDIDTDIHGQNFGDPRVVPPRSGDDPVVVVVVD